Protein AF-A0A536VLR6-F1 (afdb_monomer_lite)

Foldseek 3Di:
DPPQQWDADDPPFQKIFGQAKDAAQDDRPVLRATAHGIEGGRWIFGSAKFAFQGFGDGPNDGPFGFNHIDHGNYTDDPVGGDHDDDPDPVVPCPPDDDDDDDPDDDDDDFDQDPVRDTHPDDDDDDDDDPDDD

Sequence (133 aa):
MNNAPVIRIHPADDVVIARRQLLSGTVLPGEGVTVSGLIPPGHKVAVHAIPAGAPVRRYNQVIGSAKQDIAPGQHVHSHNLEFSHVALDYAVGQGLHATDYVDTPATFDGIVRADGRIATRNYIGVLTSVNCS

pLDDT: mean 92.86, std 9.19, range [49.78, 98.75]

Structure (mmCIF, N/CA/C/O backbone):
data_AF-A0A536VLR6-F1
#
_entry.id   AF-A0A536VLR6-F1
#
loop_
_atom_site.group_PDB
_atom_site.id
_atom_site.type_symbol
_atom_site.label_atom_id
_atom_site.label_alt_id
_atom_site.label_comp_id
_atom_site.label_asym_id
_atom_site.label_entity_id
_atom_site.label_seq_id
_atom_site.pdbx_PDB_ins_code
_atom_site.Cartn_x
_atom_site.Cartn_y
_atom_site.Cartn_z
_atom_site.occupancy
_atom_site.B_iso_or_equiv
_atom_site.auth_seq_id
_atom_site.auth_comp_id
_atom_site.auth_asym_id
_atom_site.auth_atom_id
_atom_site.pdbx_PDB_model_num
ATOM 1 N N . MET A 1 1 ? -16.112 -4.395 -14.378 1.00 49.78 1 MET A N 1
ATOM 2 C CA . MET A 1 1 ? -15.403 -3.433 -13.501 1.00 49.78 1 MET A CA 1
ATOM 3 C C . MET A 1 1 ? -15.580 -3.878 -12.061 1.00 49.78 1 MET A C 1
ATOM 5 O O . MET A 1 1 ? -16.712 -4.107 -11.657 1.00 49.78 1 MET A O 1
ATOM 9 N N . ASN A 1 2 ? -14.494 -4.060 -11.306 1.00 61.47 2 ASN A N 1
ATOM 10 C CA . ASN A 1 2 ? -14.585 -4.472 -9.906 1.00 61.47 2 ASN A CA 1
ATOM 11 C C . ASN A 1 2 ? -15.189 -3.318 -9.079 1.00 61.47 2 ASN A C 1
ATOM 13 O O . ASN A 1 2 ? -14.547 -2.278 -8.912 1.00 61.47 2 ASN A O 1
ATOM 17 N N . ASN A 1 3 ? -16.431 -3.479 -8.613 1.00 76.94 3 ASN A N 1
ATOM 18 C CA . ASN A 1 3 ? -17.195 -2.459 -7.882 1.00 76.94 3 ASN A CA 1
ATOM 19 C C . ASN A 1 3 ? -17.071 -2.603 -6.351 1.00 76.94 3 ASN A C 1
ATOM 21 O O . ASN A 1 3 ? -17.889 -2.068 -5.604 1.00 76.94 3 ASN A O 1
ATOM 25 N N . ALA A 1 4 ? -16.071 -3.353 -5.869 1.00 89.75 4 ALA A N 1
ATOM 26 C CA . ALA A 1 4 ? -15.825 -3.494 -4.437 1.00 89.75 4 ALA A CA 1
ATOM 27 C C . ALA A 1 4 ? -15.656 -2.107 -3.779 1.00 89.75 4 ALA A C 1
ATOM 29 O O . ALA A 1 4 ? -14.953 -1.272 -4.342 1.00 89.75 4 ALA A O 1
ATOM 30 N N . PRO A 1 5 ? -16.266 -1.831 -2.612 1.00 94.50 5 PRO A N 1
ATOM 31 C CA . PRO A 1 5 ? -16.207 -0.518 -1.953 1.00 94.50 5 PRO A CA 1
ATOM 32 C C . PRO A 1 5 ? -14.843 -0.198 -1.320 1.00 94.50 5 PRO A C 1
ATOM 34 O O . PRO A 1 5 ? -14.594 0.951 -0.949 1.00 94.50 5 PRO A O 1
ATOM 37 N N . VAL A 1 6 ? -13.964 -1.196 -1.213 1.00 97.50 6 VAL A N 1
ATOM 38 C CA . VAL A 1 6 ? -12.628 -1.110 -0.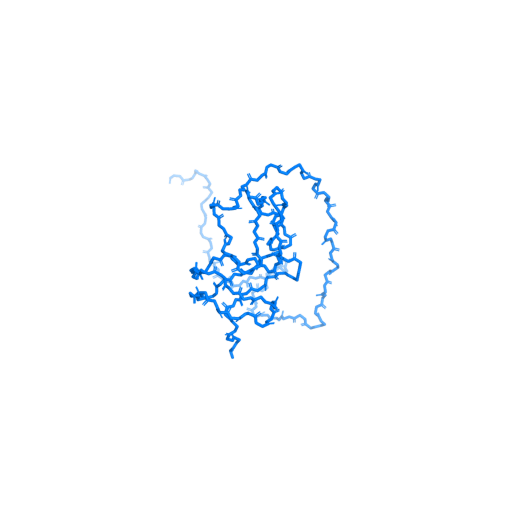614 1.00 97.50 6 VAL A CA 1
ATOM 39 C C . VAL A 1 6 ? -11.579 -1.786 -1.503 1.00 97.50 6 VAL A C 1
ATOM 41 O O . VAL A 1 6 ? -11.929 -2.542 -2.411 1.00 97.50 6 VAL A O 1
ATOM 44 N N . ILE A 1 7 ? -10.299 -1.505 -1.250 1.00 96.88 7 ILE A N 1
ATOM 45 C CA . ILE A 1 7 ? -9.145 -2.210 -1.827 1.00 96.88 7 ILE A CA 1
ATOM 46 C C . ILE A 1 7 ? -8.319 -2.804 -0.692 1.00 96.88 7 ILE A C 1
ATOM 48 O O . ILE A 1 7 ? -7.888 -2.078 0.209 1.00 96.88 7 ILE A O 1
ATOM 52 N N . ARG A 1 8 ? -8.056 -4.105 -0.797 1.00 97.00 8 ARG A N 1
ATOM 53 C CA . ARG A 1 8 ? -7.016 -4.816 -0.057 1.00 97.00 8 ARG A CA 1
ATOM 54 C C . ARG A 1 8 ? -5.782 -4.927 -0.940 1.00 97.00 8 ARG A C 1
ATOM 56 O O . ARG A 1 8 ? -5.900 -5.317 -2.099 1.00 97.00 8 ARG A O 1
ATOM 63 N N . ILE A 1 9 ? -4.625 -4.546 -0.408 1.00 95.88 9 ILE A N 1
ATOM 64 C CA . ILE A 1 9 ? -3.378 -4.524 -1.180 1.00 95.88 9 ILE A CA 1
ATOM 65 C C . ILE A 1 9 ? -2.598 -5.813 -0.951 1.00 95.88 9 ILE A C 1
ATOM 67 O O . ILE A 1 9 ? -2.132 -6.418 -1.911 1.00 95.88 9 ILE A O 1
ATOM 71 N N . HIS A 1 10 ? -2.518 -6.265 0.300 1.00 97.00 10 HIS A N 1
ATOM 72 C CA . HIS A 1 10 ? -1.929 -7.547 0.651 1.00 97.00 10 HIS A CA 1
ATOM 73 C C . HIS A 1 10 ? -2.884 -8.383 1.531 1.00 97.00 10 HIS A C 1
ATOM 75 O O . HIS A 1 10 ? -3.611 -7.822 2.362 1.00 97.00 10 HIS A O 1
ATOM 81 N N . PRO A 1 11 ? -2.902 -9.726 1.398 1.00 96.31 11 PRO A N 1
ATOM 82 C CA . PRO A 1 11 ? -3.725 -10.598 2.243 1.00 96.31 11 PRO A CA 1
ATOM 83 C C . PRO A 1 11 ? -3.467 -10.429 3.746 1.00 96.31 11 PRO A C 1
ATOM 85 O O . PRO A 1 11 ? -4.398 -10.504 4.534 1.00 96.31 11 PRO A O 1
ATOM 88 N N . ALA A 1 12 ? -2.221 -10.141 4.127 1.00 96.75 12 ALA A N 1
ATOM 89 C CA . ALA A 1 12 ? -1.799 -9.926 5.516 1.00 96.75 12 ALA A CA 1
ATOM 90 C C . ALA A 1 12 ? -1.970 -8.478 6.034 1.00 96.75 12 ALA A C 1
ATOM 92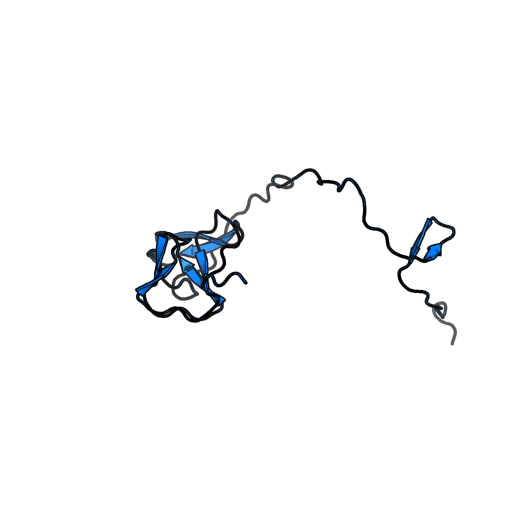 O O . ALA A 1 12 ? -1.379 -8.128 7.052 1.00 96.75 12 ALA A O 1
ATOM 93 N N . ASP A 1 13 ? -2.698 -7.613 5.322 1.00 98.12 13 ASP A N 1
ATOM 94 C CA . ASP A 1 13 ? -2.976 -6.254 5.806 1.00 98.12 13 ASP A CA 1
ATOM 95 C C . ASP A 1 13 ? -4.060 -6.255 6.898 1.00 98.12 13 ASP A C 1
ATOM 97 O O . ASP A 1 13 ? -5.118 -6.866 6.727 1.00 98.12 13 ASP A O 1
ATOM 101 N N . ASP A 1 14 ? -3.851 -5.478 7.963 1.00 98.50 14 ASP A N 1
ATOM 102 C CA . ASP A 1 14 ? -4.829 -5.304 9.055 1.00 98.50 14 ASP A CA 1
ATOM 103 C C . ASP A 1 14 ? -5.929 -4.290 8.684 1.00 98.50 14 ASP A C 1
ATOM 105 O O . ASP A 1 14 ? -6.952 -4.138 9.362 1.00 98.50 14 ASP A O 1
ATOM 109 N N . VAL A 1 15 ? -5.712 -3.560 7.587 1.00 98.50 15 VAL A N 1
ATOM 110 C CA . VAL A 1 15 ? -6.594 -2.503 7.099 1.00 98.50 15 VAL A CA 1
ATOM 111 C C . VAL A 1 15 ? -6.842 -2.604 5.600 1.00 98.50 15 VAL A C 1
ATOM 113 O O . VAL A 1 15 ? -5.984 -3.023 4.826 1.00 98.50 15 VAL A O 1
ATOM 116 N N . VAL A 1 16 ? -7.997 -2.103 5.171 1.00 98.44 16 VAL A N 1
ATOM 117 C CA . VAL A 1 16 ? -8.336 -1.883 3.756 1.00 98.44 16 VAL A CA 1
ATOM 118 C C . VAL A 1 16 ? -8.600 -0.412 3.477 1.00 98.44 16 VAL A C 1
ATOM 120 O O . VAL A 1 16 ? -8.885 0.363 4.390 1.00 98.44 16 VAL A O 1
ATOM 123 N N . ILE A 1 17 ? -8.503 -0.005 2.211 1.00 98.19 17 ILE A N 1
ATOM 124 C CA . ILE A 1 17 ? -8.684 1.392 1.801 1.00 98.19 17 ILE A CA 1
ATOM 125 C C . ILE A 1 17 ? -10.058 1.598 1.180 1.00 98.19 17 ILE A C 1
ATOM 127 O O . ILE A 1 17 ? -10.406 0.933 0.207 1.00 98.19 17 ILE A O 1
ATOM 131 N N . ALA A 1 18 ? -10.821 2.555 1.703 1.00 97.94 18 ALA A N 1
ATOM 132 C CA . ALA A 1 18 ? -12.109 2.952 1.152 1.00 97.94 18 ALA A CA 1
ATOM 133 C C . ALA A 1 18 ? -11.947 3.581 -0.244 1.00 97.94 18 ALA A C 1
ATOM 135 O O . ALA A 1 18 ? -11.183 4.525 -0.428 1.00 97.94 18 ALA A O 1
ATOM 136 N N . ARG A 1 19 ? -12.688 3.091 -1.243 1.00 97.19 19 ARG A N 1
ATOM 137 C CA . ARG A 1 19 ? -12.696 3.663 -2.611 1.00 97.19 19 ARG A CA 1
ATOM 138 C C . ARG A 1 19 ? -13.733 4.764 -2.797 1.00 97.19 19 ARG A C 1
ATOM 140 O O . ARG A 1 19 ? -13.715 5.476 -3.793 1.00 97.19 19 ARG A O 1
ATOM 147 N N . ARG A 1 20 ? -14.663 4.864 -1.853 1.00 96.56 20 ARG A N 1
ATOM 148 C CA . ARG A 1 20 ? -15.757 5.833 -1.792 1.00 96.56 20 ARG A CA 1
ATOM 149 C C . ARG A 1 20 ? -16.088 6.101 -0.330 1.00 96.56 20 ARG A C 1
ATOM 151 O O . ARG A 1 20 ? -15.596 5.390 0.541 1.00 96.56 20 ARG A O 1
ATOM 158 N N . GLN A 1 21 ? -16.951 7.077 -0.066 1.00 97.75 21 GLN A N 1
ATOM 159 C CA . GLN A 1 21 ? -17.441 7.305 1.287 1.00 97.75 21 GLN A CA 1
ATOM 160 C C . GLN A 1 21 ? -18.210 6.073 1.782 1.00 97.75 21 GLN A C 1
ATOM 162 O O . GLN A 1 21 ? -19.098 5.560 1.089 1.00 97.75 21 GLN A O 1
ATOM 167 N N . LEU A 1 22 ? -17.848 5.608 2.975 1.00 98.12 22 LEU A N 1
ATOM 168 C CA . LEU A 1 22 ? -18.535 4.543 3.692 1.00 98.12 22 LEU A CA 1
ATOM 169 C C . LEU A 1 22 ? -19.273 5.155 4.879 1.00 98.12 22 LEU A C 1
ATOM 171 O O . LEU A 1 22 ? -18.766 6.061 5.542 1.00 98.12 22 LEU A O 1
ATOM 175 N N . LEU A 1 23 ? -20.481 4.660 5.117 1.00 98.00 23 LEU A N 1
ATOM 176 C CA . LEU A 1 23 ? -21.325 5.065 6.234 1.00 98.00 23 LEU A CA 1
ATOM 177 C C . LEU A 1 23 ? -21.480 3.900 7.206 1.00 98.00 23 LEU A C 1
ATOM 179 O O . LEU A 1 23 ? -21.289 2.738 6.831 1.00 98.00 23 LEU A O 1
ATOM 183 N N . SER A 1 24 ? -21.885 4.216 8.431 1.00 97.81 24 SER A N 1
ATOM 184 C CA . SER A 1 24 ? -22.177 3.211 9.448 1.00 97.81 24 SER A CA 1
ATOM 185 C C . SER A 1 24 ? -23.181 2.186 8.918 1.00 97.81 24 SER A C 1
ATOM 187 O O . SER A 1 24 ? -24.147 2.555 8.251 1.00 97.81 24 SER A O 1
ATOM 189 N N . GLY A 1 25 ? -22.940 0.904 9.182 1.00 97.44 25 GLY A N 1
ATOM 190 C CA . GLY A 1 25 ? -23.766 -0.192 8.672 1.00 97.44 25 GLY A CA 1
ATOM 191 C C . GLY A 1 25 ? -23.416 -0.652 7.252 1.00 97.44 25 GLY A C 1
ATOM 192 O O . GLY A 1 25 ? -23.994 -1.623 6.772 1.00 97.44 25 GLY A O 1
ATOM 193 N N . THR A 1 26 ? -22.456 -0.014 6.568 1.00 97.31 26 THR A N 1
ATOM 194 C CA . THR A 1 26 ? -21.971 -0.524 5.275 1.00 97.31 26 THR A CA 1
ATOM 195 C C . THR A 1 26 ? -21.264 -1.861 5.485 1.00 97.31 26 THR A C 1
ATOM 197 O O . THR A 1 26 ? -20.230 -1.918 6.148 1.00 97.31 26 THR A O 1
ATOM 200 N N . VAL A 1 27 ? -21.791 -2.929 4.889 1.00 96.56 27 VAL A N 1
ATOM 201 C CA . VAL A 1 27 ? -21.171 -4.259 4.923 1.00 96.56 27 VAL A CA 1
ATOM 202 C C . VAL A 1 27 ? -20.047 -4.335 3.888 1.00 96.56 27 VAL A C 1
ATOM 204 O O . VAL A 1 27 ? -20.208 -3.890 2.748 1.00 96.56 27 VAL A O 1
ATOM 207 N N . LEU A 1 28 ? -18.915 -4.920 4.279 1.00 95.94 28 LEU A N 1
ATOM 208 C CA . LEU A 1 28 ? -17.760 -5.230 3.439 1.00 95.94 28 LEU A CA 1
ATOM 209 C C . LEU A 1 28 ? -17.638 -6.762 3.319 1.00 95.94 28 LEU A C 1
ATOM 211 O O . LEU A 1 28 ? -16.908 -7.377 4.096 1.00 95.94 28 LEU A O 1
ATOM 215 N N . PRO A 1 29 ? -18.345 -7.411 2.370 1.00 91.38 29 PRO A N 1
ATOM 216 C CA . PRO A 1 29 ? -18.471 -8.871 2.349 1.00 91.38 29 PRO A CA 1
ATOM 217 C C . PRO A 1 29 ? -17.136 -9.595 2.170 1.00 91.38 29 PRO A C 1
ATOM 219 O O . PRO A 1 29 ? -16.911 -10.616 2.804 1.00 91.38 29 PRO A O 1
ATOM 222 N N . GLY A 1 30 ? -16.236 -9.039 1.350 1.00 91.75 30 GLY A N 1
ATOM 223 C CA . GLY A 1 30 ? -14.903 -9.608 1.119 1.00 91.75 30 GLY A CA 1
ATOM 224 C C . GLY A 1 30 ? -13.976 -9.560 2.337 1.00 91.75 30 GLY A C 1
ATOM 225 O O . GLY A 1 30 ? -12.950 -10.224 2.327 1.00 91.75 30 GLY A O 1
ATOM 226 N N . GLU A 1 31 ? -14.345 -8.803 3.371 1.00 95.31 31 GLU A N 1
ATOM 227 C CA . GLU A 1 31 ? -13.577 -8.660 4.611 1.00 95.31 31 GLU A CA 1
ATOM 228 C C . GLU A 1 31 ? -14.312 -9.244 5.826 1.00 95.31 31 GLU A C 1
ATOM 230 O O . GLU A 1 31 ? -13.732 -9.348 6.898 1.00 95.31 31 GLU A O 1
ATOM 235 N N . GLY A 1 32 ? -15.596 -9.604 5.692 1.00 94.94 32 GLY A N 1
ATOM 236 C CA . GLY A 1 32 ? -16.413 -10.078 6.814 1.00 94.94 32 GLY A CA 1
ATOM 237 C C . GLY A 1 32 ? -16.703 -9.011 7.879 1.00 94.94 32 GLY A C 1
ATOM 238 O O . GLY A 1 32 ? -16.962 -9.349 9.030 1.00 94.94 32 GLY A O 1
ATOM 239 N N . VAL A 1 33 ? -16.663 -7.723 7.516 1.00 96.75 33 VAL A N 1
ATOM 240 C CA . VAL A 1 33 ? -16.747 -6.595 8.460 1.00 96.75 33 VAL A CA 1
ATOM 241 C C . VAL A 1 33 ? -17.873 -5.628 8.101 1.00 96.75 33 VAL A C 1
ATOM 243 O O . VAL A 1 33 ? -18.175 -5.409 6.930 1.00 96.75 33 VAL A O 1
ATOM 246 N N . THR A 1 34 ? -18.478 -5.006 9.116 1.00 98.06 34 THR A N 1
ATOM 247 C CA . THR A 1 34 ? -19.434 -3.900 8.952 1.00 98.06 34 THR A CA 1
ATOM 248 C C . THR A 1 34 ? -18.818 -2.602 9.456 1.00 98.06 34 THR A C 1
ATOM 250 O O . THR A 1 34 ? -18.290 -2.555 10.561 1.00 98.06 34 THR A O 1
ATOM 253 N N . VAL A 1 35 ? -18.885 -1.545 8.648 1.00 98.31 35 VAL A N 1
ATOM 254 C CA . VAL A 1 35 ? -18.315 -0.231 8.971 1.00 98.31 35 VAL A CA 1
ATOM 255 C C . VAL A 1 35 ? -19.037 0.408 10.156 1.00 98.31 35 VAL A C 1
ATOM 257 O O . VAL A 1 35 ? -20.269 0.445 10.188 1.00 98.31 35 VAL A O 1
ATOM 260 N N . SER A 1 36 ? -18.269 0.989 11.079 1.00 95.88 36 SER A N 1
ATOM 261 C CA . SER A 1 36 ? -18.785 1.823 12.165 1.00 95.88 36 SER A CA 1
ATOM 262 C C . SER A 1 36 ? -18.444 3.295 11.914 1.00 95.88 36 SER A C 1
ATOM 264 O O . SER A 1 36 ? -17.270 3.669 11.862 1.00 95.88 36 SER A O 1
ATOM 266 N N . GLY A 1 37 ? -19.467 4.141 11.797 1.00 95.06 37 GLY A N 1
ATOM 267 C CA . GLY A 1 37 ? -19.287 5.576 11.556 1.00 95.06 37 GLY A CA 1
ATOM 268 C C . GLY A 1 37 ? -18.967 5.933 10.100 1.00 95.06 37 GLY A C 1
ATOM 269 O O . GLY A 1 37 ? -19.207 5.154 9.180 1.00 95.06 37 GLY A O 1
ATOM 270 N N . LEU A 1 38 ? -18.487 7.159 9.882 1.00 98.00 38 LEU A N 1
ATOM 271 C CA . LEU A 1 38 ? -18.182 7.689 8.551 1.00 98.00 38 LEU A CA 1
ATOM 272 C C . LEU A 1 38 ? -16.698 7.506 8.220 1.00 98.00 38 LEU A C 1
ATOM 274 O O . LEU A 1 38 ? -15.830 7.903 8.998 1.00 98.00 38 LEU A O 1
ATOM 278 N N . ILE A 1 39 ? -16.416 6.956 7.037 1.00 98.50 39 ILE A N 1
ATOM 279 C CA . ILE A 1 39 ? -15.053 6.761 6.528 1.00 98.50 39 ILE A CA 1
ATOM 280 C C . ILE A 1 39 ? -14.939 7.407 5.140 1.00 98.50 39 ILE A C 1
ATOM 282 O O . ILE A 1 39 ? -15.603 6.946 4.204 1.00 98.50 39 ILE A O 1
ATOM 286 N N . PRO A 1 40 ? -14.131 8.473 4.978 1.00 98.38 40 PRO A N 1
ATOM 287 C CA . PRO A 1 40 ? -13.939 9.130 3.686 1.00 98.38 40 PRO A CA 1
ATOM 288 C C . PRO A 1 40 ? -13.220 8.242 2.649 1.00 98.38 40 PRO A C 1
ATOM 290 O O . PRO A 1 40 ? -12.503 7.308 3.019 1.00 98.38 40 PRO A O 1
ATOM 293 N N . PRO A 1 41 ? -13.343 8.542 1.342 1.00 98.12 41 PRO A N 1
ATOM 294 C CA . PRO A 1 41 ? -12.520 7.906 0.312 1.00 98.12 41 PRO A CA 1
ATOM 295 C C . PRO A 1 41 ? -11.019 8.063 0.606 1.00 98.12 41 PRO A C 1
ATOM 297 O O . PRO A 1 41 ? -10.573 9.115 1.052 1.00 98.12 41 PRO A O 1
ATOM 300 N N . GLY A 1 42 ? -10.231 7.021 0.343 1.00 97.81 42 GLY A N 1
ATOM 301 C CA . GLY A 1 42 ? -8.786 6.983 0.593 1.00 97.81 42 GLY A CA 1
ATOM 302 C C . GLY A 1 42 ? -8.392 6.661 2.040 1.00 97.81 42 GLY A C 1
ATOM 303 O O . GLY A 1 42 ? -7.214 6.424 2.311 1.00 97.81 42 GLY A O 1
ATOM 304 N N . HIS A 1 43 ? -9.351 6.608 2.968 1.00 98.56 43 HIS A N 1
ATOM 305 C CA . HIS A 1 43 ? -9.084 6.325 4.377 1.00 98.56 43 HIS A CA 1
ATOM 306 C C . HIS A 1 43 ? -9.118 4.822 4.689 1.00 98.56 43 HIS A C 1
ATOM 308 O O . HIS A 1 43 ? -9.613 4.012 3.902 1.00 98.56 43 HIS A O 1
ATOM 314 N N . LYS A 1 44 ? -8.538 4.451 5.838 1.00 98.44 44 LYS A N 1
ATOM 315 C CA . LYS A 1 44 ? -8.336 3.056 6.256 1.00 98.44 44 LYS A CA 1
ATOM 316 C C . LYS A 1 44 ? -9.520 2.553 7.084 1.00 98.44 44 LYS A C 1
ATOM 318 O O . LYS A 1 44 ? -10.000 3.275 7.956 1.00 98.44 44 LYS A O 1
ATOM 323 N N . VAL A 1 45 ? -9.922 1.309 6.849 1.00 98.62 45 VAL A N 1
ATOM 324 C CA . VAL A 1 45 ? -10.898 0.555 7.648 1.00 98.62 45 VAL A CA 1
ATOM 325 C C . VAL A 1 45 ? -10.180 -0.631 8.279 1.00 98.62 45 VAL A C 1
ATOM 327 O O . VAL A 1 45 ? -9.512 -1.362 7.551 1.00 98.62 45 VAL A O 1
ATOM 330 N N . ALA A 1 46 ? -10.309 -0.834 9.589 1.00 98.69 46 ALA A N 1
ATOM 331 C CA . ALA A 1 46 ? -9.789 -2.036 10.246 1.00 98.69 46 ALA A CA 1
ATOM 332 C C . ALA A 1 46 ? -10.604 -3.272 9.842 1.00 98.69 46 ALA A C 1
ATOM 334 O O . ALA A 1 46 ? -11.835 -3.217 9.826 1.00 98.69 46 ALA A O 1
ATOM 335 N N . VAL A 1 47 ? -9.939 -4.385 9.529 1.00 98.19 47 VAL A N 1
ATOM 336 C CA . VAL A 1 47 ? -10.614 -5.639 9.124 1.00 98.19 47 VAL A CA 1
ATOM 337 C C . VAL A 1 47 ? -10.698 -6.688 10.234 1.00 98.19 47 VAL A C 1
ATOM 339 O O . VAL A 1 47 ? -11.401 -7.681 10.104 1.00 98.19 47 VAL A O 1
ATOM 342 N N . HIS A 1 48 ? -10.029 -6.446 11.354 1.00 98.44 48 HIS A N 1
ATOM 343 C CA . HIS A 1 48 ? -10.158 -7.207 12.592 1.00 98.44 48 HIS A CA 1
ATOM 344 C C . HIS A 1 48 ? -9.907 -6.273 13.782 1.00 98.44 48 HIS A C 1
ATOM 346 O O . HIS A 1 48 ? -9.654 -5.081 13.605 1.00 98.44 48 HIS A O 1
ATOM 352 N N . ALA A 1 49 ? -10.013 -6.803 15.001 1.00 98.56 49 ALA A N 1
ATOM 353 C CA . ALA A 1 49 ? -9.681 -6.053 16.203 1.00 98.56 49 ALA A CA 1
ATOM 354 C C . ALA A 1 49 ? -8.163 -5.836 16.287 1.00 98.56 49 ALA A C 1
ATOM 356 O O . ALA A 1 49 ? -7.394 -6.775 16.073 1.00 98.56 49 ALA A O 1
ATOM 357 N N . ILE A 1 50 ? -7.742 -4.615 16.611 1.00 98.56 50 ILE A N 1
ATOM 358 C CA . ILE A 1 50 ? -6.340 -4.232 16.794 1.00 98.56 50 ILE A CA 1
ATOM 359 C C . ILE A 1 50 ? -6.214 -3.606 18.190 1.00 98.56 50 ILE A C 1
ATOM 361 O O . ILE A 1 50 ? -6.704 -2.494 18.390 1.00 98.56 50 ILE A O 1
ATOM 365 N N . PRO A 1 51 ? -5.605 -4.302 19.164 1.00 98.44 51 PRO A N 1
ATOM 366 C CA . PRO A 1 51 ? -5.420 -3.768 20.512 1.00 98.44 51 PRO A CA 1
ATOM 367 C C . PRO A 1 51 ? -4.517 -2.529 20.543 1.00 98.44 51 PRO A C 1
ATOM 369 O O . PRO A 1 51 ? -3.627 -2.381 19.703 1.00 98.44 51 PRO A O 1
ATOM 372 N N . ALA A 1 52 ? -4.688 -1.675 21.550 1.00 98.00 52 ALA A N 1
ATOM 373 C CA . ALA A 1 52 ? -3.783 -0.560 21.814 1.00 98.00 52 ALA A CA 1
ATOM 374 C C . ALA A 1 52 ? -2.315 -1.030 21.896 1.00 98.00 52 ALA A C 1
ATOM 376 O O . ALA A 1 52 ? -2.000 -2.068 22.477 1.00 98.00 52 ALA A O 1
ATOM 377 N N . GLY A 1 53 ? -1.405 -0.266 21.293 1.00 96.06 53 GLY A N 1
ATOM 378 C CA . GLY A 1 53 ? 0.020 -0.578 21.186 1.00 96.06 53 GLY A CA 1
ATOM 379 C C . GLY A 1 53 ? 0.376 -1.618 20.117 1.00 96.06 53 GLY A C 1
ATOM 380 O O . GLY A 1 53 ? 1.546 -1.715 19.747 1.00 96.06 53 GLY A O 1
ATOM 381 N N . ALA A 1 54 ? -0.592 -2.367 19.573 1.00 96.69 54 ALA A N 1
ATOM 382 C CA . ALA A 1 54 ? -0.314 -3.360 18.541 1.00 96.69 54 ALA A CA 1
ATOM 383 C C . ALA A 1 54 ? 0.110 -2.691 17.218 1.00 96.69 54 ALA A C 1
ATOM 385 O O . ALA A 1 54 ? -0.396 -1.612 16.881 1.00 96.69 54 ALA A O 1
ATOM 386 N N . PRO A 1 55 ? 1.026 -3.313 16.452 1.00 95.88 55 PRO A N 1
ATOM 387 C CA . PRO A 1 55 ? 1.399 -2.821 15.134 1.00 95.88 55 PRO A CA 1
ATOM 388 C C . PRO A 1 55 ? 0.211 -2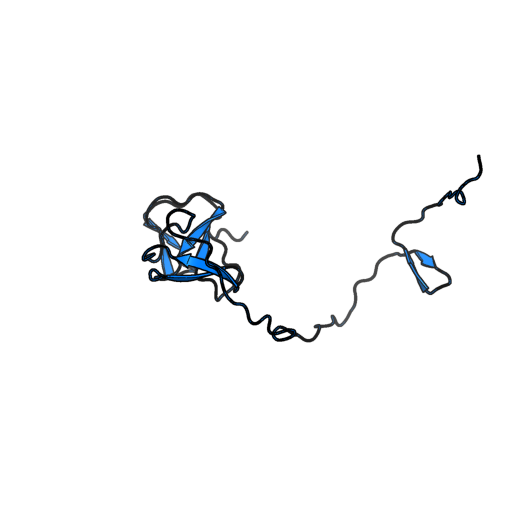.907 14.169 1.00 95.88 55 PRO A C 1
ATOM 390 O O . PRO A 1 55 ? -0.568 -3.853 14.221 1.00 95.88 55 PRO A O 1
ATOM 393 N N . VAL A 1 56 ? 0.112 -1.937 13.261 1.00 97.12 56 VAL A N 1
ATOM 394 C CA . VAL A 1 56 ? -0.874 -1.913 12.172 1.00 97.12 56 VAL A CA 1
ATOM 395 C C . VAL A 1 56 ? -0.153 -2.113 10.849 1.00 97.12 56 VAL A C 1
ATOM 397 O O . VAL A 1 56 ? 0.784 -1.374 10.540 1.00 97.12 56 VAL A O 1
ATOM 400 N N . ARG A 1 57 ? -0.600 -3.079 10.047 1.00 96.38 57 ARG A N 1
ATOM 401 C CA . ARG A 1 57 ? -0.011 -3.451 8.759 1.00 96.38 57 ARG A CA 1
ATOM 402 C C . ARG A 1 57 ? -0.811 -2.944 7.568 1.00 96.38 57 ARG A C 1
ATOM 404 O O . ARG A 1 57 ? -2.031 -3.079 7.505 1.00 96.38 57 ARG A O 1
ATOM 411 N N . ARG A 1 58 ? -0.091 -2.415 6.580 1.00 96.38 58 ARG A N 1
ATOM 412 C CA . ARG A 1 58 ? -0.571 -2.115 5.224 1.00 96.38 58 ARG A CA 1
ATOM 413 C C . ARG A 1 58 ? 0.576 -2.367 4.246 1.00 96.38 58 ARG A C 1
ATOM 415 O O . ARG A 1 58 ? 1.712 -2.042 4.574 1.00 96.38 58 ARG A O 1
ATOM 422 N N . TYR A 1 59 ? 0.303 -2.897 3.053 1.00 95.75 59 TYR A N 1
ATOM 423 C CA . TYR A 1 59 ? 1.347 -3.373 2.129 1.00 95.75 59 TYR A CA 1
ATOM 424 C C . TYR A 1 59 ? 2.209 -4.508 2.715 1.00 95.75 59 TYR A C 1
ATOM 426 O O . TYR A 1 59 ? 3.370 -4.657 2.345 1.00 95.75 59 TYR A O 1
ATOM 434 N N . ASN A 1 60 ? 1.666 -5.279 3.660 1.00 94.06 60 ASN A N 1
ATOM 435 C CA . ASN A 1 60 ? 2.397 -6.219 4.513 1.00 94.06 60 ASN A CA 1
ATOM 436 C C . ASN A 1 60 ? 3.516 -5.586 5.364 1.00 94.06 60 ASN A C 1
ATOM 438 O O . ASN A 1 60 ? 4.398 -6.288 5.850 1.00 94.06 60 ASN A O 1
ATOM 442 N N . GLN A 1 61 ? 3.499 -4.266 5.548 1.00 91.75 61 GLN A N 1
ATOM 443 C CA . GLN A 1 61 ? 4.492 -3.537 6.331 1.00 91.75 61 GLN A CA 1
ATOM 444 C C . GLN A 1 61 ? 3.829 -2.852 7.515 1.00 91.75 61 GLN A C 1
ATOM 446 O O . GLN A 1 61 ? 2.703 -2.365 7.406 1.00 91.75 61 GLN A O 1
ATOM 451 N N . VAL A 1 62 ? 4.529 -2.795 8.646 1.00 93.25 62 VAL A N 1
ATOM 452 C CA . VAL A 1 62 ? 4.063 -2.042 9.814 1.00 93.25 62 VAL A CA 1
ATOM 453 C C . VAL A 1 62 ? 4.119 -0.551 9.485 1.00 93.25 62 VAL A C 1
ATOM 455 O O . VAL A 1 62 ? 5.183 -0.016 9.187 1.00 93.25 62 VAL A O 1
ATOM 458 N N . ILE A 1 63 ? 2.967 0.118 9.529 1.00 94.38 63 ILE A N 1
ATOM 459 C CA . ILE A 1 63 ? 2.826 1.556 9.242 1.00 94.38 63 ILE A CA 1
ATOM 460 C C . ILE A 1 63 ? 2.728 2.415 10.507 1.00 94.38 63 ILE A C 1
ATOM 462 O O . ILE A 1 63 ? 2.617 3.636 10.414 1.00 94.38 63 ILE A O 1
ATOM 466 N N . GLY A 1 64 ? 2.715 1.783 11.678 1.00 95.19 64 GLY A N 1
ATOM 467 C CA . GLY A 1 64 ? 2.530 2.428 12.969 1.00 95.19 64 GLY A CA 1
ATOM 468 C C . GLY A 1 64 ? 1.957 1.466 14.004 1.00 95.19 64 GLY A C 1
ATOM 469 O O . GLY A 1 64 ? 1.822 0.272 13.733 1.00 95.19 64 GLY A O 1
ATOM 470 N N . SER A 1 65 ? 1.581 1.996 15.162 1.00 96.81 65 SER A N 1
ATOM 471 C CA . SER A 1 65 ? 0.869 1.274 16.222 1.00 96.81 65 SER A CA 1
ATOM 472 C C . SER A 1 65 ? -0.466 1.935 16.547 1.00 96.81 65 SER A C 1
ATOM 474 O O . SER A 1 65 ? -0.658 3.138 16.345 1.00 96.81 65 SER A O 1
ATOM 476 N N . ALA A 1 66 ? -1.415 1.141 17.033 1.00 98.06 66 ALA A N 1
ATOM 477 C CA . ALA A 1 66 ? -2.706 1.645 17.474 1.00 98.06 66 ALA A CA 1
ATOM 478 C C . ALA A 1 66 ? -2.556 2.448 18.782 1.00 98.06 66 ALA A C 1
ATOM 480 O O . ALA A 1 66 ? -1.979 1.962 19.749 1.00 98.06 66 ALA A O 1
ATOM 481 N N . LYS A 1 67 ? -3.099 3.668 18.840 1.00 97.81 67 LYS A N 1
ATOM 482 C CA . LYS A 1 67 ? -3.097 4.515 20.057 1.00 97.81 67 LYS A CA 1
ATOM 483 C C . LYS A 1 67 ? -4.081 4.035 21.125 1.00 97.81 67 LYS A C 1
ATOM 485 O O . LYS A 1 67 ? -3.989 4.419 22.284 1.00 97.81 67 LYS A O 1
ATOM 490 N N . GLN A 1 68 ? -5.079 3.279 20.696 1.00 98.19 68 GLN A N 1
ATOM 491 C CA . GLN A 1 68 ? -6.190 2.763 21.485 1.00 98.19 68 GLN A CA 1
ATOM 492 C C . GLN A 1 68 ? -6.701 1.494 20.805 1.00 98.19 68 GLN A C 1
ATOM 494 O O . GLN A 1 68 ? -6.313 1.223 19.668 1.00 98.19 68 GLN A O 1
ATOM 499 N N . ASP A 1 69 ? -7.586 0.751 21.461 1.00 98.62 69 ASP A N 1
ATOM 500 C CA . ASP A 1 69 ? -8.237 -0.394 20.830 1.00 98.62 69 ASP A CA 1
ATOM 501 C C . ASP A 1 69 ? -9.038 0.057 19.601 1.00 98.62 69 ASP A C 1
ATOM 503 O O . ASP A 1 69 ? -9.839 0.993 19.663 1.00 98.62 69 ASP A O 1
ATOM 507 N N . ILE A 1 70 ? -8.819 -0.619 18.474 1.00 98.69 70 ILE A N 1
ATOM 508 C CA . ILE A 1 70 ? -9.526 -0.389 17.217 1.00 98.69 70 ILE A CA 1
ATOM 509 C C . ILE A 1 70 ? -10.373 -1.625 16.925 1.00 98.69 70 ILE A C 1
ATOM 511 O O . ILE A 1 70 ? -9.851 -2.719 16.710 1.00 98.69 70 ILE A O 1
ATOM 515 N N . ALA A 1 71 ? -11.690 -1.461 16.901 1.00 98.62 71 ALA A N 1
ATOM 516 C CA . ALA A 1 71 ? -12.619 -2.530 16.556 1.00 98.62 71 ALA A CA 1
ATOM 517 C C . ALA A 1 71 ? -12.687 -2.753 15.029 1.00 98.62 71 ALA A C 1
ATOM 519 O O . ALA A 1 71 ? -12.471 -1.809 14.258 1.00 98.62 71 ALA A O 1
ATOM 520 N N . PRO A 1 72 ? -13.055 -3.964 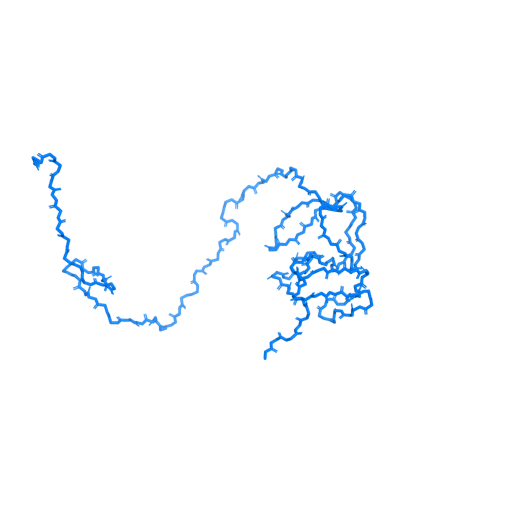14.563 1.00 98.50 72 PRO A N 1
ATOM 521 C CA . PRO A 1 72 ? -13.321 -4.199 13.147 1.00 98.50 72 PRO A CA 1
ATOM 522 C C . PRO A 1 72 ? -14.338 -3.185 12.606 1.00 98.50 72 PRO A C 1
ATOM 524 O O . PRO A 1 72 ? -15.348 -2.898 13.246 1.00 98.50 72 PRO A O 1
ATOM 527 N N . GLY A 1 73 ? -14.076 -2.640 11.421 1.00 98.38 73 GLY A N 1
ATOM 528 C CA . GLY A 1 73 ? -14.962 -1.691 10.745 1.00 98.38 73 GLY A CA 1
ATOM 529 C C . GLY A 1 73 ? -14.764 -0.235 11.150 1.00 98.38 73 GLY A C 1
ATOM 530 O O . GLY A 1 73 ? -15.381 0.645 10.544 1.00 98.38 73 GLY A O 1
ATOM 531 N N . GLN A 1 74 ? -13.897 0.041 12.125 1.00 98.62 74 GLN A N 1
ATOM 532 C CA . GLN A 1 74 ? -13.561 1.404 12.514 1.00 98.62 74 GLN A CA 1
ATOM 533 C C . GLN A 1 74 ? -12.630 2.090 11.516 1.00 98.62 74 GLN A C 1
ATOM 535 O O . GLN A 1 74 ? -11.809 1.476 10.827 1.00 98.62 74 GLN A O 1
ATOM 540 N N . HIS A 1 75 ? -12.751 3.414 11.485 1.00 98.75 75 HIS A N 1
ATOM 541 C CA . HIS A 1 75 ? -11.865 4.303 10.755 1.00 98.75 75 HIS A CA 1
ATOM 542 C C . HIS A 1 75 ? -10.477 4.337 11.406 1.00 98.75 75 HIS A C 1
ATOM 544 O O . HIS A 1 75 ? -10.347 4.780 12.542 1.00 98.75 75 HIS A O 1
ATOM 550 N N . VAL A 1 76 ? -9.431 3.951 10.676 1.00 98.50 76 VAL A N 1
ATOM 551 C CA . VAL A 1 76 ? -8.040 4.045 11.146 1.00 98.50 76 VAL A CA 1
ATOM 552 C C . VAL A 1 76 ? -7.365 5.297 10.580 1.00 98.50 76 VAL A C 1
ATOM 554 O O . VAL A 1 76 ? -7.137 5.428 9.370 1.00 98.50 76 VAL A O 1
ATOM 557 N N . HIS A 1 77 ? -7.004 6.241 11.445 1.00 98.12 77 HIS A N 1
ATOM 558 C CA . HIS A 1 77 ? -6.334 7.487 11.070 1.00 98.12 77 HIS A CA 1
ATOM 559 C C . HIS A 1 77 ? -5.534 8.081 12.239 1.00 98.12 77 HIS A C 1
ATOM 561 O O . HIS A 1 77 ? -5.332 7.435 13.250 1.00 98.12 77 HIS A O 1
ATOM 567 N N . SER A 1 78 ? -5.056 9.318 12.126 1.00 96.69 78 SER A N 1
ATOM 568 C CA . SER A 1 78 ? -4.121 9.945 13.073 1.00 96.69 78 SER A CA 1
ATOM 569 C C . SER A 1 78 ? -4.666 10.076 14.500 1.00 96.69 78 SER A C 1
ATOM 571 O O . SER A 1 78 ? -3.893 10.239 15.445 1.00 96.69 78 SER A O 1
ATOM 573 N N . HIS A 1 79 ? -5.988 9.996 14.671 1.00 97.50 79 HIS A N 1
ATOM 574 C CA . HIS A 1 79 ? -6.639 10.009 15.979 1.00 97.50 79 HIS A CA 1
ATOM 575 C C . HIS A 1 79 ? -6.478 8.681 16.744 1.00 97.50 79 HIS A C 1
ATOM 577 O O . HIS A 1 79 ? -6.498 8.695 17.970 1.00 97.50 79 HIS A O 1
ATOM 583 N N . ASN A 1 80 ? -6.294 7.547 16.057 1.00 97.88 80 ASN A N 1
ATOM 584 C CA . ASN A 1 80 ? -6.150 6.218 16.669 1.00 97.88 80 ASN A CA 1
ATOM 585 C C . ASN A 1 80 ? -4.942 5.407 16.162 1.00 97.88 80 ASN A C 1
ATOM 587 O O . ASN A 1 80 ? -4.726 4.296 16.627 1.00 97.88 80 ASN A O 1
ATOM 591 N N . LEU A 1 81 ? -4.126 5.973 15.274 1.00 97.81 81 LEU A N 1
ATOM 592 C CA . LEU A 1 81 ? -2.868 5.424 14.771 1.00 97.81 81 LEU A CA 1
ATOM 593 C C . LEU A 1 81 ? -1.742 6.435 15.015 1.00 97.81 81 LEU A C 1
ATOM 595 O O . LEU A 1 81 ? -1.910 7.634 14.771 1.00 97.81 81 LEU A O 1
ATOM 599 N N . GLU A 1 82 ? -0.585 5.951 15.442 1.00 96.31 82 GLU A N 1
ATOM 600 C CA . GLU A 1 82 ? 0.656 6.721 15.544 1.00 96.31 82 GLU A CA 1
ATOM 601 C C . GLU A 1 82 ? 1.806 6.055 14.813 1.00 96.31 82 GLU A C 1
ATOM 603 O O . GLU A 1 82 ? 1.849 4.838 14.661 1.00 96.31 82 GLU A O 1
ATOM 608 N N . PHE A 1 83 ? 2.770 6.876 14.404 1.00 90.88 83 PHE A N 1
ATOM 609 C CA . PHE A 1 83 ? 4.084 6.376 14.039 1.00 90.88 83 PHE A CA 1
ATOM 610 C C . PHE A 1 83 ? 4.807 5.944 15.310 1.00 90.88 83 PHE A C 1
ATOM 612 O O . PHE A 1 83 ? 5.045 6.761 16.197 1.00 90.88 83 PHE A O 1
ATOM 619 N N . SER A 1 84 ? 5.175 4.673 15.377 1.00 78.94 84 SER A N 1
ATOM 620 C CA . SER A 1 84 ? 6.051 4.140 16.410 1.00 78.94 84 SER A CA 1
ATOM 621 C C . SER A 1 84 ? 7.427 3.860 15.825 1.00 78.94 84 SER A C 1
ATOM 623 O O . SER A 1 84 ? 7.569 3.454 14.669 1.00 78.94 84 SER A O 1
ATOM 625 N N . HIS A 1 85 ? 8.462 4.109 16.626 1.00 72.94 85 HIS A N 1
ATOM 626 C CA . HIS A 1 85 ? 9.817 3.708 16.275 1.00 72.94 85 HIS A CA 1
ATOM 627 C C . HIS A 1 85 ? 9.896 2.183 16.320 1.00 72.94 85 HIS A C 1
ATOM 629 O O . HIS A 1 85 ? 9.748 1.581 17.381 1.00 72.94 85 HIS A O 1
ATOM 635 N N . VAL A 1 86 ? 10.143 1.564 15.169 1.00 66.75 86 VAL A N 1
ATOM 636 C CA . VAL A 1 86 ? 10.397 0.127 15.075 1.00 66.75 86 VAL A CA 1
ATOM 637 C C . VAL A 1 86 ? 11.895 -0.056 14.864 1.00 66.75 86 VAL A C 1
ATOM 639 O O . VAL A 1 86 ? 12.459 0.485 13.913 1.00 66.75 86 VAL A O 1
ATOM 642 N N . ALA A 1 87 ? 12.559 -0.788 15.758 1.00 71.12 87 ALA A N 1
ATOM 643 C CA . ALA A 1 87 ? 13.896 -1.294 15.479 1.00 71.12 87 ALA A CA 1
ATOM 644 C C . ALA A 1 87 ? 13.753 -2.386 14.412 1.00 71.12 87 ALA A C 1
ATOM 646 O O . ALA A 1 87 ? 13.200 -3.450 14.683 1.00 71.12 87 ALA A O 1
ATOM 647 N N . LEU A 1 88 ? 14.171 -2.086 13.184 1.00 71.62 88 LEU A N 1
ATOM 648 C CA . LEU A 1 88 ? 14.079 -3.015 12.065 1.00 71.62 88 LEU A CA 1
ATOM 649 C C . LEU A 1 88 ? 15.390 -3.794 11.945 1.00 71.62 88 LEU A C 1
ATOM 651 O O . LEU A 1 88 ? 16.453 -3.200 11.771 1.00 71.62 88 LEU A O 1
ATOM 655 N N . ASP A 1 89 ? 15.302 -5.121 11.996 1.00 79.44 89 ASP A N 1
ATOM 656 C CA . ASP A 1 89 ? 16.296 -5.973 11.352 1.00 79.44 89 ASP A CA 1
ATOM 657 C C . ASP A 1 89 ? 15.999 -5.931 9.850 1.00 79.44 89 ASP A C 1
ATOM 659 O O . ASP A 1 89 ? 14.964 -6.417 9.393 1.00 79.44 89 ASP A O 1
ATOM 663 N N . TYR A 1 90 ? 16.869 -5.268 9.090 1.00 76.69 90 TYR A N 1
ATOM 664 C CA . TYR A 1 90 ? 16.669 -5.044 7.659 1.00 76.69 90 TYR A CA 1
ATOM 665 C C . TYR A 1 90 ? 16.676 -6.339 6.840 1.00 76.69 90 TYR A C 1
ATOM 667 O O . TYR A 1 90 ? 16.281 -6.290 5.675 1.00 76.69 90 TYR A O 1
ATOM 675 N N . ALA A 1 91 ? 17.120 -7.464 7.424 1.00 83.81 91 ALA A N 1
ATOM 676 C CA . ALA A 1 91 ? 16.990 -8.809 6.868 1.00 83.81 91 ALA A CA 1
ATOM 677 C C . ALA A 1 91 ? 17.280 -8.872 5.355 1.00 83.81 91 ALA A C 1
ATOM 679 O O . ALA A 1 91 ? 16.477 -9.357 4.553 1.00 83.81 91 ALA A O 1
ATOM 680 N N . VAL A 1 92 ? 18.424 -8.308 4.956 1.00 86.88 92 VAL A N 1
ATOM 681 C CA . VAL A 1 92 ? 18.783 -8.084 3.550 1.00 86.88 92 VAL A CA 1
ATOM 682 C C . VAL A 1 92 ? 18.650 -9.385 2.754 1.00 86.88 92 VAL A C 1
ATOM 684 O O . VAL A 1 92 ? 19.283 -10.387 3.071 1.00 86.88 92 VAL A O 1
ATOM 687 N N . GLY A 1 93 ? 17.820 -9.365 1.709 1.00 86.44 93 GLY A N 1
ATOM 688 C CA . GLY A 1 93 ? 17.608 -10.514 0.825 1.00 86.44 93 GLY A CA 1
ATOM 689 C C . GLY A 1 93 ? 16.549 -11.529 1.275 1.00 86.44 93 GLY A C 1
ATOM 690 O O . GLY A 1 93 ? 16.308 -12.473 0.529 1.00 86.44 93 GLY A O 1
ATOM 691 N N . GLN A 1 94 ? 15.860 -11.347 2.414 1.00 85.88 94 GLN A N 1
ATOM 692 C CA . GLN A 1 94 ? 14.796 -12.277 2.851 1.00 85.88 94 GLN A CA 1
ATOM 693 C C . GLN A 1 94 ? 13.624 -12.402 1.862 1.00 85.88 94 GLN A C 1
ATOM 695 O O . GLN A 1 94 ? 12.976 -13.442 1.815 1.00 85.88 94 GLN A O 1
ATOM 700 N N . GLY A 1 95 ? 13.345 -11.355 1.082 1.00 83.56 95 GLY A N 1
ATOM 701 C CA . GLY A 1 95 ? 12.282 -11.332 0.071 1.00 83.56 95 GLY A CA 1
ATOM 702 C C . GLY A 1 95 ? 12.751 -11.690 -1.341 1.00 83.56 95 GLY A C 1
ATOM 703 O O . GLY A 1 95 ? 12.141 -11.235 -2.307 1.00 83.56 95 GLY A O 1
ATOM 704 N N . LEU A 1 96 ? 13.872 -12.407 -1.487 1.00 90.50 96 LEU A N 1
ATOM 705 C CA . LEU A 1 96 ? 14.363 -12.810 -2.802 1.00 90.50 96 LEU A CA 1
ATOM 706 C C . LEU A 1 96 ? 13.392 -13.810 -3.440 1.00 90.50 96 LEU A C 1
ATOM 708 O O . LEU A 1 96 ? 13.197 -14.916 -2.940 1.00 90.50 96 LEU A O 1
ATOM 712 N N . HIS A 1 97 ? 12.856 -13.436 -4.596 1.00 89.44 97 HIS A N 1
ATOM 713 C CA . HIS A 1 97 ? 12.130 -14.337 -5.479 1.00 89.44 97 HIS A CA 1
ATOM 714 C C . HIS A 1 97 ? 12.921 -14.503 -6.772 1.00 89.44 97 HIS A C 1
ATOM 716 O O . HIS A 1 97 ? 13.495 -13.538 -7.287 1.00 89.44 97 HIS A O 1
ATOM 722 N N . ALA A 1 98 ? 12.974 -15.733 -7.286 1.00 93.19 98 ALA A N 1
ATOM 723 C CA . ALA A 1 98 ? 13.521 -15.972 -8.612 1.00 93.19 98 ALA A CA 1
ATOM 724 C C . ALA A 1 98 ? 12.713 -15.166 -9.639 1.00 93.19 98 ALA A C 1
ATOM 726 O O . ALA A 1 98 ? 11.504 -14.999 -9.498 1.00 93.19 98 ALA A O 1
ATOM 727 N N . THR A 1 99 ? 13.392 -14.621 -10.647 1.00 92.75 99 THR A N 1
ATOM 728 C CA . THR A 1 99 ? 12.700 -13.921 -11.730 1.00 92.75 99 THR A CA 1
ATOM 729 C C . THR A 1 99 ? 11.956 -14.943 -12.575 1.00 92.75 99 THR A C 1
ATOM 731 O O . THR A 1 99 ? 12.579 -15.822 -13.170 1.00 92.75 99 THR A O 1
ATOM 734 N N . ASP A 1 100 ? 10.637 -14.796 -12.647 1.00 92.50 100 ASP A N 1
ATOM 735 C CA . ASP A 1 100 ? 9.804 -15.568 -13.558 1.00 92.5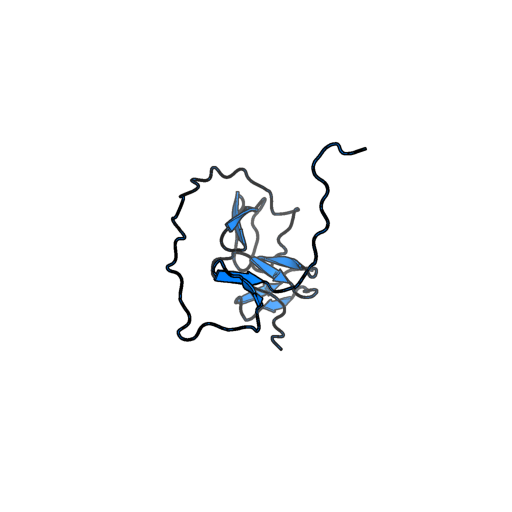0 100 ASP A CA 1
ATOM 736 C C . ASP A 1 100 ? 9.972 -15.000 -14.970 1.00 92.50 100 ASP A C 1
ATOM 738 O O . ASP A 1 100 ? 9.400 -13.968 -15.334 1.00 92.50 100 ASP A O 1
ATOM 742 N N . TYR A 1 101 ? 10.822 -15.645 -15.762 1.00 92.88 101 TYR A N 1
ATOM 743 C CA . TYR A 1 101 ? 10.995 -15.286 -17.162 1.00 92.88 101 TYR A CA 1
ATOM 744 C C . TYR A 1 101 ? 9.760 -15.695 -17.964 1.00 92.88 101 TYR A C 1
ATOM 746 O O . TYR A 1 101 ? 9.215 -16.782 -17.788 1.00 92.88 101 TYR A O 1
ATOM 754 N N . VAL A 1 102 ? 9.332 -14.819 -18.871 1.00 94.44 102 VAL A N 1
ATOM 755 C CA . VAL A 1 102 ? 8.300 -15.157 -19.855 1.00 94.44 102 VAL A CA 1
ATOM 756 C C . VAL A 1 102 ? 8.915 -15.987 -20.981 1.00 94.44 102 VAL A C 1
ATOM 758 O O . VAL A 1 102 ? 10.002 -15.660 -21.458 1.00 94.44 102 VAL A O 1
ATOM 761 N N . ASP A 1 103 ? 8.204 -17.019 -21.444 1.00 95.00 103 ASP A N 1
ATOM 762 C CA . ASP A 1 103 ? 8.687 -17.912 -22.512 1.00 95.00 103 ASP A CA 1
ATOM 763 C C . ASP A 1 103 ? 8.989 -17.161 -23.813 1.00 95.00 103 ASP A C 1
ATOM 765 O O . ASP A 1 103 ? 9.910 -17.495 -24.554 1.00 95.00 103 ASP A O 1
ATOM 769 N N . THR A 1 104 ? 8.190 -16.134 -24.109 1.00 95.94 104 THR A N 1
ATOM 770 C CA . THR A 1 104 ? 8.337 -15.300 -25.304 1.00 95.94 104 THR A CA 1
ATOM 771 C C . THR A 1 104 ? 8.481 -13.837 -24.890 1.00 95.94 104 THR A C 1
ATOM 773 O O . THR A 1 104 ? 7.484 -13.203 -24.532 1.00 95.94 104 THR A O 1
ATOM 776 N N . PRO A 1 105 ? 9.703 -13.276 -24.920 1.00 93.50 105 PRO A N 1
ATOM 777 C CA . PRO A 1 105 ? 9.925 -11.866 -24.626 1.00 93.50 105 PRO A CA 1
ATOM 778 C C . PRO A 1 105 ? 9.207 -10.952 -25.623 1.00 93.50 105 PRO A C 1
ATOM 780 O O . PRO A 1 105 ? 9.181 -11.218 -26.825 1.00 93.50 105 PRO A O 1
ATOM 783 N N . ALA A 1 106 ? 8.663 -9.838 -25.133 1.00 95.31 106 ALA A N 1
ATOM 784 C CA . ALA A 1 106 ? 8.126 -8.798 -26.002 1.00 95.31 106 ALA A CA 1
ATOM 785 C C . ALA A 1 106 ? 9.253 -8.126 -26.805 1.00 95.31 106 ALA A C 1
ATOM 787 O O . ALA A 1 106 ? 10.337 -7.864 -26.280 1.00 95.31 106 ALA A O 1
ATOM 788 N N . THR A 1 107 ? 8.975 -7.799 -28.066 1.00 95.31 107 THR A N 1
ATOM 789 C CA . THR A 1 107 ? 9.894 -7.078 -28.954 1.00 95.31 107 THR A CA 1
ATOM 790 C C . THR A 1 107 ? 9.349 -5.695 -29.294 1.00 95.31 107 THR A C 1
ATOM 792 O O . THR A 1 107 ? 8.147 -5.444 -29.205 1.00 95.31 107 THR A O 1
ATOM 795 N N . PHE A 1 108 ? 10.230 -4.791 -29.715 1.00 96.81 108 PHE A N 1
ATOM 796 C CA . PHE A 1 108 ? 9.855 -3.490 -30.261 1.00 96.81 108 PHE A CA 1
ATOM 797 C C . PHE A 1 108 ? 10.806 -3.105 -31.397 1.00 96.81 108 PHE A C 1
ATOM 799 O O . PHE A 1 108 ? 11.959 -3.543 -31.416 1.00 96.81 108 PHE A O 1
ATOM 806 N N . ASP A 1 109 ? 10.340 -2.256 -32.311 1.00 97.19 109 ASP A N 1
ATOM 807 C CA . ASP A 1 109 ? 11.159 -1.736 -33.407 1.00 97.19 109 ASP A CA 1
ATOM 808 C C . ASP A 1 109 ? 12.154 -0.697 -32.872 1.00 97.19 109 ASP A C 1
ATOM 810 O O . ASP A 1 109 ? 11.840 0.482 -32.688 1.00 97.19 109 ASP A O 1
ATOM 814 N N . GLY A 1 110 ? 13.360 -1.167 -32.560 1.00 96.75 110 GLY A N 1
ATOM 815 C CA . GLY A 1 110 ? 14.450 -0.363 -32.021 1.00 96.75 110 GLY A CA 1
ATOM 816 C C . GLY A 1 110 ? 15.549 -0.064 -33.040 1.00 96.75 110 GLY A C 1
ATOM 817 O O . GLY A 1 110 ? 15.692 -0.726 -34.064 1.00 96.75 110 GLY A O 1
ATOM 818 N N . ILE A 1 111 ? 16.378 0.933 -32.730 1.00 97.69 111 ILE A N 1
ATOM 819 C CA . ILE A 1 111 ? 17.542 1.295 -33.549 1.00 97.69 111 ILE A CA 1
ATOM 820 C C . ILE A 1 111 ? 18.776 0.623 -32.952 1.00 97.69 111 ILE A C 1
ATOM 822 O O . ILE A 1 111 ? 19.294 1.080 -31.927 1.00 97.69 111 ILE A O 1
ATOM 826 N N . VAL A 1 112 ? 19.237 -0.453 -33.592 1.00 96.94 112 VAL A N 1
ATOM 827 C CA . VAL A 1 112 ? 20.408 -1.229 -33.158 1.00 96.94 112 VAL A CA 1
ATOM 828 C C . VAL A 1 112 ? 21.691 -0.468 -33.491 1.00 96.94 112 VAL A C 1
ATOM 830 O O . VAL A 1 112 ? 21.930 -0.090 -34.638 1.00 96.94 112 VAL A O 1
ATOM 833 N N . ARG A 1 113 ? 22.514 -0.203 -32.476 1.00 96.00 113 ARG A N 1
ATOM 834 C CA . ARG A 1 113 ? 23.822 0.447 -32.625 1.00 96.00 113 ARG A CA 1
ATOM 835 C C . ARG A 1 113 ? 24.909 -0.590 -32.895 1.00 96.00 113 ARG A C 1
ATOM 837 O O . ARG A 1 113 ? 24.741 -1.770 -32.607 1.00 96.00 113 ARG A O 1
ATOM 844 N N . ALA A 1 114 ? 26.049 -0.131 -33.409 1.00 96.81 114 ALA A N 1
ATOM 845 C CA . ALA A 1 114 ? 27.186 -0.999 -33.720 1.00 96.81 114 ALA A CA 1
ATOM 846 C C . ALA A 1 114 ? 27.741 -1.757 -32.494 1.00 96.81 114 ALA A C 1
ATOM 848 O O . ALA A 1 114 ? 28.346 -2.808 -32.655 1.00 96.81 114 ALA A O 1
ATOM 849 N N . ASP A 1 115 ? 27.513 -1.249 -31.279 1.00 96.94 115 ASP A N 1
ATOM 850 C CA . ASP A 1 115 ? 27.901 -1.887 -30.014 1.00 96.94 115 ASP A CA 1
ATOM 851 C C . ASP A 1 115 ? 26.815 -2.808 -29.419 1.00 96.94 115 ASP A C 1
ATOM 853 O O . ASP A 1 115 ? 26.957 -3.289 -28.297 1.00 96.94 115 ASP A O 1
ATOM 857 N N . GLY A 1 116 ? 25.714 -3.035 -30.141 1.00 96.44 116 GLY A N 1
ATOM 858 C CA . GLY A 1 116 ? 24.606 -3.894 -29.724 1.00 96.44 116 GLY A CA 1
ATOM 859 C C . GLY A 1 116 ? 23.555 -3.221 -28.835 1.00 96.44 116 GLY A C 1
ATOM 860 O O . GLY A 1 116 ? 22.501 -3.814 -28.603 1.00 96.44 116 GLY A O 1
ATOM 861 N N . ARG A 1 117 ? 23.765 -1.982 -28.364 1.00 97.00 117 ARG A N 1
ATOM 862 C CA . ARG A 1 117 ? 22.721 -1.249 -27.625 1.00 97.00 117 ARG A CA 1
ATOM 863 C C . ARG A 1 117 ? 21.567 -0.869 -28.555 1.00 97.00 117 ARG A C 1
ATOM 865 O O . ARG A 1 117 ? 21.771 -0.556 -29.727 1.00 97.00 117 ARG A O 1
ATOM 872 N N . ILE A 1 118 ? 20.348 -0.845 -28.017 1.00 97.31 118 ILE A N 1
ATOM 873 C CA . ILE A 1 118 ? 19.117 -0.584 -28.777 1.00 97.31 118 ILE A CA 1
ATOM 874 C C . ILE A 1 118 ? 18.494 0.728 -28.288 1.00 97.31 118 ILE A C 1
ATOM 876 O O . ILE A 1 118 ? 18.197 0.874 -27.104 1.00 97.31 118 ILE A O 1
ATOM 880 N N . ALA A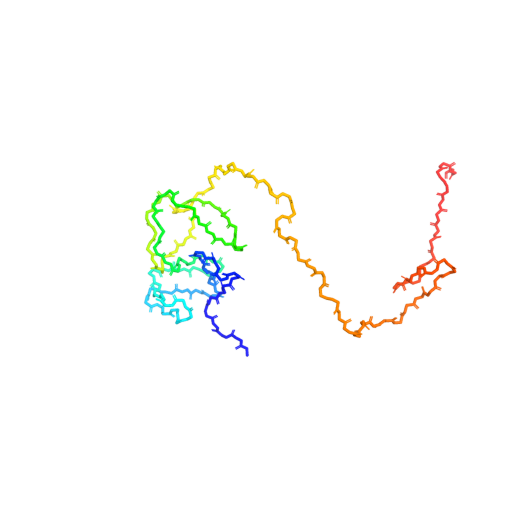 1 119 ? 18.300 1.695 -29.188 1.00 96.25 119 ALA A N 1
ATOM 881 C CA . ALA A 1 119 ? 17.694 2.989 -28.862 1.00 96.25 119 ALA A CA 1
ATOM 882 C C . ALA A 1 119 ? 16.196 3.043 -29.217 1.00 96.25 119 ALA A C 1
ATOM 884 O O . ALA A 1 119 ? 15.768 2.470 -30.217 1.00 96.25 119 ALA A O 1
ATOM 885 N N . THR A 1 120 ? 15.418 3.804 -28.437 1.00 97.25 120 THR A N 1
ATOM 886 C CA . THR A 1 120 ? 13.978 4.073 -28.662 1.00 97.25 120 THR A CA 1
ATOM 887 C C . THR A 1 120 ? 13.708 5.384 -29.417 1.00 97.25 120 THR A C 1
ATOM 889 O O . THR A 1 120 ? 12.579 5.662 -29.828 1.00 97.25 120 THR A O 1
ATOM 892 N N . ARG A 1 121 ? 14.740 6.220 -29.591 1.00 95.75 121 ARG A N 1
ATOM 893 C CA . ARG A 1 121 ? 14.710 7.506 -30.306 1.00 95.75 121 ARG A CA 1
ATOM 894 C C . ARG A 1 121 ? 16.028 7.727 -31.050 1.00 95.75 121 ARG A C 1
ATOM 896 O O . ARG A 1 121 ? 17.074 7.240 -30.615 1.00 95.75 121 ARG A O 1
ATOM 903 N N . ASN A 1 122 ? 15.982 8.487 -32.146 1.00 95.12 122 ASN A N 1
ATOM 904 C CA . ASN A 1 122 ? 17.166 8.875 -32.913 1.00 95.12 122 ASN A CA 1
ATOM 905 C C . ASN A 1 122 ? 17.432 10.377 -32.768 1.00 95.12 122 ASN A C 1
ATOM 907 O O . ASN A 1 122 ? 16.808 11.183 -33.454 1.00 95.12 122 ASN A O 1
ATOM 911 N N . TYR A 1 123 ? 18.327 10.750 -31.857 1.00 93.38 123 TYR A N 1
ATOM 912 C CA . TYR A 1 123 ? 18.720 12.143 -31.651 1.00 93.38 123 TYR A CA 1
ATOM 913 C C . TYR A 1 123 ? 20.070 12.436 -32.298 1.00 93.38 123 TYR A C 1
ATOM 915 O O . TYR A 1 123 ? 20.973 11.599 -32.274 1.00 93.38 123 TYR A O 1
ATOM 923 N N . ILE A 1 124 ? 20.217 13.662 -32.795 1.00 92.56 124 ILE A N 1
ATOM 924 C CA . ILE A 1 124 ? 21.514 14.261 -33.105 1.00 92.56 124 ILE A CA 1
ATOM 925 C C . ILE A 1 124 ? 21.911 15.088 -31.880 1.00 92.56 124 ILE A C 1
ATOM 927 O O . ILE A 1 124 ? 21.255 16.077 -31.561 1.00 92.56 124 ILE A O 1
ATOM 931 N N . GLY A 1 125 ? 22.950 14.656 -31.166 1.00 91.88 125 GLY A N 1
ATOM 932 C CA . GLY A 1 125 ? 23.521 15.414 -30.056 1.00 91.88 125 GLY A CA 1
ATOM 933 C C . GLY A 1 125 ? 24.598 16.361 -30.570 1.00 91.88 125 GLY A C 1
ATOM 934 O O . GLY A 1 125 ? 25.609 15.901 -31.093 1.00 91.88 125 GLY A O 1
ATOM 935 N N . VAL A 1 126 ? 24.395 17.666 -30.406 1.00 90.94 126 VAL A N 1
ATOM 936 C CA . VAL A 1 126 ? 25.438 18.675 -30.622 1.00 90.94 126 VAL A CA 1
ATOM 937 C C . VAL A 1 126 ? 25.981 19.049 -29.250 1.00 90.94 126 VAL A C 1
ATOM 939 O O . VAL A 1 126 ? 25.246 19.584 -28.424 1.00 90.94 126 VAL A O 1
ATOM 942 N N . LEU A 1 127 ? 27.241 18.711 -28.985 1.00 89.00 127 LEU A N 1
ATOM 943 C CA . LEU A 1 127 ? 27.899 18.979 -27.709 1.00 89.00 127 LEU A CA 1
ATOM 944 C C . LEU A 1 127 ? 29.162 19.796 -27.958 1.00 89.00 127 LEU A C 1
ATOM 946 O O . LEU A 1 127 ? 29.905 19.521 -28.899 1.00 89.00 127 LEU A O 1
ATOM 950 N N . THR A 1 128 ? 29.412 20.774 -27.094 1.00 85.50 128 THR A N 1
ATOM 951 C CA . THR A 1 128 ? 30.687 21.486 -27.042 1.00 85.50 128 THR A CA 1
ATOM 952 C C . THR A 1 128 ? 31.562 20.843 -25.970 1.00 85.50 128 THR A C 1
ATOM 954 O O . THR A 1 128 ? 31.086 20.451 -24.902 1.00 85.50 128 THR A O 1
ATOM 957 N N . SER A 1 129 ? 32.856 20.693 -26.248 1.00 84.62 129 SER A N 1
ATOM 958 C CA . SER A 1 129 ? 33.823 20.413 -25.188 1.00 84.62 129 SER A CA 1
ATOM 959 C C . SER A 1 129 ? 33.895 21.624 -24.257 1.00 84.62 129 SER A C 1
ATOM 961 O O . SER A 1 129 ? 33.783 22.760 -24.720 1.00 84.62 129 SER A O 1
ATOM 963 N N . VAL A 1 130 ? 34.066 21.387 -22.953 1.00 81.06 130 VAL A N 1
ATOM 964 C CA . VAL A 1 130 ? 34.205 22.456 -21.948 1.00 81.06 130 VAL A CA 1
ATOM 965 C C . VAL A 1 130 ? 35.196 23.537 -22.401 1.00 81.06 130 VAL A C 1
ATOM 967 O O . VAL A 1 130 ? 36.209 23.226 -23.023 1.00 81.06 130 VAL A O 1
ATOM 970 N N . ASN A 1 131 ? 34.881 24.798 -22.087 1.00 62.00 131 ASN A N 1
ATOM 971 C CA . ASN A 1 131 ? 35.623 26.007 -22.461 1.00 62.00 131 ASN A CA 1
ATOM 972 C C . ASN A 1 131 ? 36.146 26.025 -23.905 1.00 62.00 131 ASN A C 1
ATOM 974 O O . ASN A 1 131 ? 37.346 25.956 -24.161 1.00 62.00 131 ASN A O 1
ATOM 978 N N . CYS A 1 132 ? 35.232 26.234 -24.846 1.00 64.19 132 CYS A N 1
ATOM 979 C CA . CYS A 1 132 ? 35.532 26.944 -26.084 1.00 64.19 132 CYS A CA 1
ATOM 980 C C . CYS A 1 132 ? 34.551 28.125 -26.184 1.00 64.19 132 CYS A C 1
ATOM 982 O O . CYS A 1 132 ? 33.377 27.894 -26.455 1.00 64.19 132 CYS A O 1
ATOM 984 N N . SER A 1 133 ? 35.084 29.322 -25.867 1.00 57.69 133 SER A N 1
ATOM 985 C CA . SER A 1 133 ? 34.564 30.710 -25.979 1.00 57.69 133 SER A CA 1
ATOM 986 C C . SER A 1 133 ? 33.098 30.989 -25.644 1.00 57.69 133 SER A C 1
ATOM 988 O O . SER A 1 133 ? 32.232 30.644 -26.477 1.00 57.69 133 SER A O 1
#

Radius of gyration: 24.46 Å; chains: 1; bounding box: 59×49×56 Å

Secondary structure (DSSP, 8-state):
----SEE-SSTT-SEEEESS-B-TT-EEGGGTEE--S-B-TT-EEESS-B-TT-EEEETTEEEEEESS-B-TT-EESTTTEE---------TTTT-------SS------EE-TTS-EESS------PPS---